Protein AF-A0A964LDT4-F1 (afdb_monomer)

Solvent-accessible surface area (backbone atoms only — not comparable to full-atom values): 5726 Å² total; per-residue (Å²): 134,86,81,80,85,78,90,79,62,62,48,80,59,94,90,45,72,51,59,80,60,85,85,86,68,67,86,90,65,87,80,89,84,86,89,74,87,81,72,79,80,73,53,61,66,59,50,52,50,48,48,60,70,55,41,84,56,64,83,43,58,68,62,48,50,55,51,52,51,52,52,48,53,57,53,54,62,72,64,62,75,80,134

pLDDT: mean 80.22, std 12.05, range [43.06, 94.94]

Sequence (83 aa):
MAQTRTTIKGVVHGRTIELETEPGLPDGQAVSVIVEPVVPKNNEAAFEALKRAAGSWADDPEGLEQYLEETRRQREVNRVIPD

Nearest PDB structures (foldseek):
  6cgv-assembly1_R  TM=2.337E-01  e=8.970E+00  Human adenovirus 5

Mean predicted aligned error: 14.38 Å

Radius of gyration: 27.4 Å; Cα contacts (8 Å, |Δi|>4): 19; chains: 1; bounding box: 68×28×59 Å

Secondary structure (DSSP, 8-state):
---------EEEETTEEEESS---PPTT--------------THHHHHHHHHHHGGGTS-HHHHHHHHHHHHHHHHHTT----

Foldseek 3Di:
DDPDDDDWDFDDDPPDTGTPDDPPDDPPDDDDDDDDDDDPPPCVVVVVVVCVVVCVCVVCVPVVVVVVVVVVVVVVVVPPDDD

Structure (mmCIF, N/CA/C/O backbone):
data_AF-A0A964LDT4-F1
#
_entry.id   AF-A0A964LDT4-F1
#
loop_
_atom_site.group_PDB
_atom_site.id
_atom_site.type_symbol
_atom_site.label_atom_id
_atom_site.label_alt_id
_atom_site.label_comp_id
_atom_site.label_asym_id
_atom_site.label_entity_id
_atom_site.label_seq_id
_atom_site.pdbx_PDB_ins_code
_atom_site.Cartn_x
_atom_site.Cartn_y
_atom_site.Cartn_z
_atom_site.occupancy
_atom_site.B_iso_or_equiv
_atom_site.auth_seq_id
_atom_site.auth_comp_id
_atom_site.auth_asym_id
_atom_site.auth_atom_id
_atom_site.pdbx_PDB_model_num
ATOM 1 N N . MET A 1 1 ? 1.425 20.155 22.505 1.00 43.06 1 MET A N 1
ATOM 2 C CA . MET A 1 1 ? 1.688 18.776 22.046 1.00 43.06 1 MET A CA 1
ATOM 3 C C . MET A 1 1 ? 1.364 18.723 20.561 1.00 43.06 1 MET A C 1
ATOM 5 O O . MET A 1 1 ? 0.206 18.920 20.215 1.00 43.06 1 MET A O 1
ATOM 9 N N . ALA A 1 2 ? 2.359 18.583 19.685 1.00 48.41 2 ALA A N 1
ATOM 10 C CA . ALA A 1 2 ? 2.095 18.398 18.259 1.00 48.41 2 ALA A CA 1
ATOM 11 C C . ALA A 1 2 ? 1.572 16.970 18.052 1.00 48.41 2 ALA A C 1
ATOM 13 O O . ALA A 1 2 ? 2.227 16.021 18.473 1.00 48.41 2 ALA A O 1
ATOM 14 N N . GLN A 1 3 ? 0.386 16.811 17.463 1.00 58.34 3 GLN A N 1
ATOM 15 C CA . GLN A 1 3 ? -0.078 15.493 17.033 1.00 58.34 3 GLN A CA 1
ATOM 16 C C . GLN A 1 3 ? 0.721 15.092 15.793 1.00 58.34 3 GLN A C 1
ATOM 18 O O . GLN A 1 3 ? 0.553 15.680 14.724 1.00 58.34 3 GLN A O 1
ATOM 23 N N . THR A 1 4 ? 1.603 14.109 15.933 1.00 67.75 4 THR A N 1
ATOM 24 C CA . THR A 1 4 ? 2.263 13.458 14.803 1.00 67.75 4 THR A CA 1
ATOM 25 C C . THR A 1 4 ? 1.195 12.713 14.005 1.00 67.75 4 THR A C 1
ATOM 27 O O . THR A 1 4 ? 0.611 11.743 14.484 1.00 67.75 4 THR A O 1
ATOM 30 N N . ARG A 1 5 ? 0.879 13.202 12.803 1.00 76.31 5 ARG A N 1
ATOM 31 C CA . ARG A 1 5 ? -0.014 12.505 11.871 1.00 76.31 5 ARG A CA 1
ATOM 32 C C . ARG A 1 5 ? 0.786 11.427 11.155 1.00 76.31 5 ARG A C 1
ATOM 34 O O . ARG A 1 5 ? 1.618 11.744 10.311 1.00 76.31 5 ARG A O 1
ATOM 41 N N . THR A 1 6 ? 0.508 10.172 11.475 1.00 80.69 6 THR A N 1
ATOM 42 C CA . THR A 1 6 ? 1.052 9.020 10.752 1.00 80.69 6 THR A CA 1
ATOM 43 C C . THR A 1 6 ? -0.033 8.473 9.834 1.00 80.69 6 THR A C 1
ATOM 45 O O . THR A 1 6 ? -1.159 8.255 10.271 1.00 80.69 6 THR A O 1
ATOM 48 N N . THR A 1 7 ? 0.289 8.281 8.554 1.00 87.31 7 THR A N 1
ATOM 49 C CA . THR A 1 7 ? -0.605 7.606 7.601 1.00 87.31 7 THR A CA 1
ATOM 50 C C . THR A 1 7 ? -0.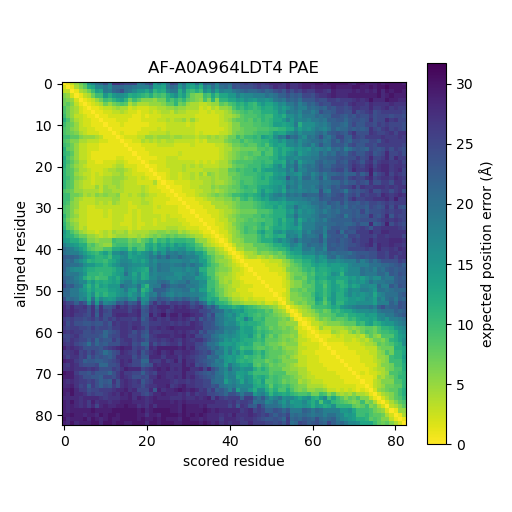154 6.159 7.480 1.00 87.31 7 THR A C 1
ATOM 52 O O . THR A 1 7 ? 0.988 5.909 7.101 1.00 87.31 7 THR A O 1
ATOM 55 N N . ILE A 1 8 ? -1.035 5.221 7.817 1.00 92.50 8 ILE A N 1
ATOM 56 C CA . ILE A 1 8 ? -0.779 3.780 7.749 1.00 92.50 8 ILE A CA 1
ATOM 57 C C . ILE A 1 8 ? -1.801 3.181 6.792 1.00 92.50 8 ILE A C 1
ATOM 59 O O . ILE A 1 8 ? -2.979 3.539 6.831 1.00 92.50 8 ILE A O 1
ATOM 63 N N . LYS A 1 9 ? -1.342 2.296 5.910 1.00 92.44 9 LYS A N 1
ATOM 64 C CA . LYS A 1 9 ? -2.217 1.576 4.990 1.00 92.44 9 LYS A CA 1
ATOM 65 C C . LYS A 1 9 ? -2.823 0.363 5.678 1.00 92.44 9 LYS A C 1
ATOM 67 O O . LYS A 1 9 ? -2.218 -0.229 6.570 1.00 92.44 9 LYS A O 1
ATOM 72 N N . GLY A 1 10 ? -4.013 -0.007 5.238 1.00 93.38 10 GLY A N 1
ATOM 73 C CA . GLY A 1 10 ? -4.689 -1.192 5.725 1.00 93.38 10 GLY A CA 1
ATOM 74 C C . GLY A 1 10 ? -5.834 -1.606 4.819 1.00 93.38 10 GLY A C 1
ATOM 75 O O . GLY A 1 10 ? -6.241 -0.863 3.922 1.00 93.38 10 GLY A O 1
ATOM 76 N N . VAL A 1 11 ? -6.352 -2.800 5.078 1.00 94.75 11 VAL A N 1
ATOM 77 C CA . VAL A 1 11 ? -7.470 -3.397 4.350 1.00 94.75 11 VAL A CA 1
ATOM 78 C C . VAL A 1 11 ? -8.704 -3.407 5.245 1.00 94.75 11 VAL A C 1
ATOM 80 O O . VAL A 1 11 ? -8.652 -3.785 6.414 1.00 94.75 11 VAL A O 1
ATOM 83 N N . VAL A 1 12 ? -9.837 -2.959 4.702 1.00 94.94 12 VAL A N 1
ATOM 84 C CA . VAL A 1 12 ? -11.114 -2.931 5.426 1.00 94.94 12 VAL A CA 1
ATOM 85 C C . VAL A 1 12 ? -11.807 -4.292 5.308 1.00 94.94 12 VAL A C 1
ATOM 87 O O . VAL A 1 12 ? -12.202 -4.704 4.219 1.00 94.94 12 VAL A O 1
ATOM 90 N N . HIS A 1 13 ? -12.036 -4.948 6.444 1.00 94.50 13 HIS A N 1
ATOM 91 C CA . HIS A 1 13 ? -12.808 -6.181 6.594 1.00 94.50 13 HIS A CA 1
ATOM 92 C C . HIS A 1 13 ? -14.102 -5.900 7.368 1.00 94.50 13 HIS A C 1
ATOM 94 O O . HIS A 1 13 ? -14.204 -6.100 8.582 1.00 94.50 13 HIS A O 1
ATOM 100 N N . GLY A 1 14 ? -15.117 -5.396 6.663 1.00 94.19 14 GLY A N 1
ATOM 101 C CA . GLY A 1 14 ? -16.397 -5.019 7.264 1.00 94.19 14 GLY A CA 1
ATOM 102 C C . GLY A 1 14 ? -16.250 -3.856 8.250 1.00 94.19 14 GLY A C 1
ATOM 103 O O . GLY A 1 14 ? -16.269 -2.701 7.841 1.00 94.19 14 GLY A O 1
ATOM 104 N N . ARG A 1 15 ? -16.133 -4.166 9.548 1.00 94.12 15 ARG A N 1
ATOM 105 C CA . ARG A 1 15 ? -15.982 -3.186 10.646 1.00 94.12 15 ARG A CA 1
ATOM 106 C C . ARG A 1 15 ? -14.565 -3.112 11.224 1.00 94.12 15 ARG A C 1
ATOM 108 O O . ARG A 1 15 ? -14.319 -2.283 12.092 1.00 94.12 15 ARG A O 1
ATOM 115 N N . THR A 1 16 ? -13.660 -3.961 10.751 1.00 93.94 16 THR A N 1
ATOM 116 C CA . THR A 1 16 ? -12.268 -4.016 11.208 1.00 93.94 16 THR A CA 1
ATOM 117 C C . THR A 1 16 ? -11.353 -3.514 10.097 1.00 93.94 16 THR A C 1
ATOM 119 O O . THR A 1 16 ? -11.586 -3.827 8.933 1.00 93.94 16 THR A O 1
ATOM 122 N N . ILE A 1 17 ? -10.320 -2.742 10.439 1.00 94.12 17 ILE A N 1
ATOM 123 C CA . ILE A 1 17 ? -9.245 -2.363 9.511 1.00 94.12 17 ILE A CA 1
ATOM 124 C C . ILE A 1 17 ? -7.997 -3.138 9.926 1.00 94.12 17 ILE A C 1
ATOM 126 O O . ILE A 1 17 ? -7.516 -2.966 11.044 1.00 94.12 17 ILE A O 1
ATOM 130 N N . GLU A 1 18 ? -7.491 -3.993 9.044 1.00 94.69 18 GLU A N 1
ATOM 131 C CA . GLU A 1 18 ? -6.219 -4.689 9.234 1.00 94.69 18 GLU A CA 1
ATOM 132 C C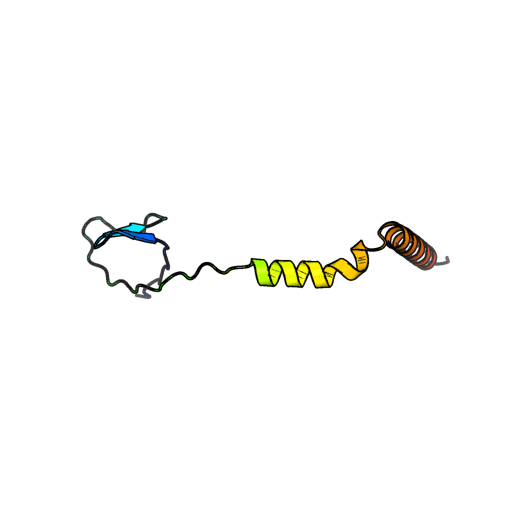 . GLU A 1 18 ? -5.093 -3.800 8.707 1.00 94.69 18 GLU A C 1
ATOM 134 O O . GLU A 1 18 ? -5.068 -3.465 7.524 1.00 94.69 18 GLU A O 1
ATOM 139 N N . LEU A 1 19 ? -4.200 -3.354 9.590 1.00 94.44 19 LEU A N 1
ATOM 140 C CA . LEU A 1 19 ? -3.105 -2.452 9.237 1.00 94.44 19 LEU A CA 1
ATOM 141 C C . LEU A 1 19 ? -1.906 -3.244 8.707 1.00 94.44 19 LEU A C 1
ATOM 143 O O . LEU A 1 19 ? -1.532 -4.262 9.277 1.00 94.44 19 LEU A O 1
ATOM 147 N N . GLU A 1 20 ? -1.250 -2.733 7.665 1.00 93.12 20 GLU A N 1
ATOM 148 C CA . GLU A 1 20 ? -0.020 -3.327 7.112 1.00 93.12 20 GLU A CA 1
ATOM 149 C C . GLU A 1 20 ? 1.176 -3.199 8.071 1.00 93.12 20 GLU A C 1
ATOM 151 O O . GLU A 1 20 ? 2.185 -3.888 7.931 1.00 93.12 20 GLU A O 1
ATOM 156 N N . THR A 1 21 ? 1.112 -2.264 9.019 1.00 92.50 21 THR A N 1
ATOM 157 C CA . THR A 1 21 ? 2.181 -1.990 9.982 1.00 92.50 21 THR A CA 1
ATOM 158 C C . THR A 1 21 ? 1.586 -1.653 11.338 1.00 92.50 21 THR A C 1
ATOM 160 O O . THR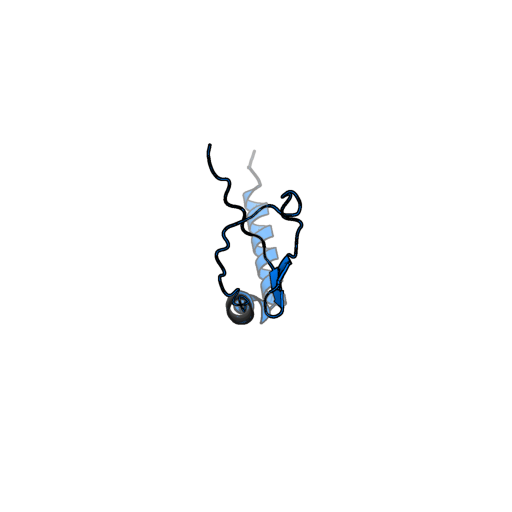 A 1 21 ? 0.537 -1.014 11.432 1.00 92.50 21 THR A O 1
ATOM 163 N N . GLU A 1 22 ? 2.275 -2.073 12.395 1.00 90.38 22 GLU A N 1
ATOM 164 C CA . GLU A 1 22 ? 1.856 -1.825 13.767 1.00 90.38 22 GLU A CA 1
ATOM 165 C C . GLU A 1 22 ? 1.858 -0.312 14.081 1.00 90.38 22 GLU A C 1
ATOM 167 O O . GLU A 1 22 ? 2.861 0.367 13.845 1.00 90.38 22 GLU A O 1
ATOM 172 N N . PRO A 1 23 ? 0.757 0.248 14.616 1.00 90.56 23 PRO A N 1
ATOM 173 C CA . PRO A 1 23 ? 0.624 1.688 14.837 1.00 90.56 23 PRO A CA 1
ATOM 174 C C . PRO A 1 23 ? 1.409 2.204 16.053 1.00 90.56 23 PRO A C 1
ATOM 176 O O . PRO A 1 23 ? 1.453 3.414 16.274 1.00 90.56 23 PRO A O 1
ATOM 179 N N . GLY A 1 24 ? 1.998 1.312 16.860 1.00 90.50 24 GLY A N 1
ATOM 180 C CA . GLY A 1 24 ? 2.726 1.667 18.083 1.00 90.50 24 GLY A CA 1
ATOM 181 C C . GLY A 1 24 ? 1.840 2.268 19.179 1.00 90.50 24 GLY A C 1
ATOM 182 O O . GLY A 1 24 ? 2.341 2.964 20.062 1.00 90.50 24 GLY A O 1
ATOM 183 N N . LEU A 1 25 ? 0.525 2.039 19.109 1.00 89.88 25 LEU A N 1
ATOM 184 C CA . LEU A 1 25 ? -0.440 2.493 20.106 1.00 89.88 25 LEU A CA 1
ATOM 185 C C . LEU A 1 25 ? -0.747 1.365 21.101 1.00 89.88 25 LEU A C 1
ATOM 187 O O . LEU A 1 25 ? -0.865 0.214 20.681 1.00 89.88 25 LEU A O 1
ATOM 191 N N . PRO A 1 26 ? -0.907 1.678 22.398 1.00 91.94 26 PRO A N 1
ATOM 192 C CA . PRO A 1 26 ? -1.405 0.734 23.387 1.00 91.94 26 PRO A CA 1
ATOM 193 C C . PRO A 1 26 ? -2.729 0.092 22.968 1.00 91.94 26 PRO A C 1
ATOM 195 O O . PRO A 1 26 ? -3.610 0.757 22.412 1.00 91.94 26 PRO A O 1
ATOM 198 N N . ASP A 1 27 ? -2.890 -1.185 23.307 1.00 91.19 27 ASP A N 1
ATOM 199 C CA . ASP A 1 27 ? -4.156 -1.885 23.119 1.00 91.19 27 ASP A CA 1
ATOM 200 C C . ASP A 1 27 ? -5.298 -1.189 23.887 1.00 91.19 27 ASP A C 1
ATOM 202 O O . ASP A 1 27 ? -5.112 -0.664 24.989 1.00 91.19 27 ASP A O 1
ATOM 206 N N . GLY A 1 28 ? -6.482 -1.138 23.274 1.00 92.06 28 GLY A N 1
ATOM 207 C CA . GLY A 1 28 ? -7.664 -0.462 23.821 1.00 92.06 28 GLY A CA 1
ATOM 208 C C . GLY A 1 28 ? -7.672 1.073 23.731 1.00 92.06 28 GLY A C 1
ATOM 209 O O . GLY A 1 28 ? -8.654 1.693 24.148 1.00 92.06 28 GLY A O 1
ATOM 210 N N . GLN A 1 29 ? -6.637 1.719 23.180 1.00 92.12 29 GLN A N 1
ATOM 211 C CA . GLN A 1 29 ? -6.643 3.172 22.999 1.00 92.12 29 GLN A CA 1
ATOM 212 C C . GLN A 1 29 ? -7.675 3.606 21.944 1.00 92.12 29 GLN A C 1
ATOM 214 O O . GLN A 1 29 ? -7.593 3.239 20.773 1.00 92.12 29 GLN A O 1
ATOM 219 N N . ALA A 1 30 ? -8.623 4.459 22.341 1.00 92.50 30 ALA A N 1
ATOM 220 C CA . ALA A 1 30 ? -9.566 5.070 21.409 1.00 92.50 30 ALA A CA 1
ATOM 221 C C . ALA A 1 30 ? -8.847 6.039 20.455 1.00 92.50 30 ALA A C 1
ATOM 223 O O . ALA A 1 30 ? -8.074 6.900 20.887 1.00 92.50 30 ALA A O 1
ATOM 224 N N . VAL A 1 31 ? -9.137 5.928 19.157 1.00 89.94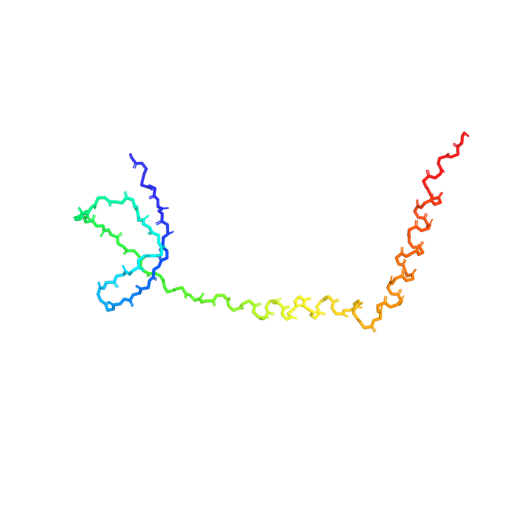 31 VAL A N 1
ATOM 225 C CA . VAL A 1 31 ? -8.552 6.768 18.104 1.00 89.94 31 VAL A CA 1
ATOM 226 C C . VAL A 1 31 ? -9.626 7.313 17.168 1.00 89.94 31 VAL A C 1
ATOM 228 O O . VAL A 1 31 ? -10.676 6.703 16.979 1.00 89.94 31 VAL A O 1
ATOM 231 N N . SER A 1 32 ? -9.343 8.464 16.561 1.00 90.00 32 SER A N 1
ATOM 232 C CA . SER A 1 32 ? -10.098 8.967 15.412 1.00 90.00 32 SER A CA 1
ATOM 233 C C . SER A 1 32 ? -9.388 8.540 14.131 1.00 90.00 32 SER A C 1
ATOM 235 O O . SER A 1 32 ? -8.167 8.673 14.034 1.00 90.00 32 SER A O 1
ATOM 237 N N . VAL A 1 33 ? -10.142 8.031 13.160 1.00 90.00 33 VAL A N 1
ATOM 238 C CA . VAL A 1 33 ? -9.624 7.521 11.884 1.00 90.00 33 VAL A CA 1
ATOM 239 C C . VAL A 1 33 ? -10.222 8.306 10.726 1.00 90.00 33 VAL A C 1
ATOM 241 O O . VAL A 1 33 ? -11.421 8.579 10.701 1.00 90.00 33 VAL A O 1
ATOM 244 N N . ILE A 1 34 ? -9.379 8.639 9.751 1.00 90.81 34 ILE A N 1
ATOM 245 C CA . ILE A 1 34 ? -9.787 9.186 8.456 1.00 90.81 34 ILE A CA 1
ATOM 246 C C . ILE A 1 34 ? -9.523 8.090 7.428 1.00 90.81 34 ILE A C 1
ATOM 248 O O . ILE A 1 34 ? -8.393 7.618 7.313 1.00 90.81 34 ILE A O 1
ATOM 252 N N . VAL A 1 35 ? -10.565 7.660 6.720 1.00 90.94 35 VAL A N 1
ATOM 253 C CA . VAL A 1 35 ? -10.470 6.591 5.721 1.00 90.94 35 VAL A CA 1
ATOM 254 C C . VAL A 1 35 ? -10.482 7.214 4.334 1.00 90.94 35 VAL A C 1
ATOM 256 O O . VAL A 1 35 ? -11.464 7.841 3.942 1.00 90.94 35 VAL A O 1
ATOM 259 N N . GLU A 1 36 ? -9.400 7.009 3.589 1.00 91.19 36 GLU A N 1
ATOM 260 C CA . GLU A 1 36 ? -9.278 7.423 2.193 1.00 91.19 36 GLU A CA 1
ATOM 261 C C . GLU A 1 36 ? -9.129 6.177 1.307 1.00 91.19 36 GLU A C 1
ATOM 263 O O . GLU A 1 36 ? -8.274 5.330 1.584 1.00 91.19 36 GLU A O 1
ATOM 268 N N . PRO A 1 37 ? -9.945 6.017 0.248 1.00 86.44 37 PRO A N 1
ATOM 269 C CA . PRO A 1 37 ? -9.785 4.903 -0.672 1.00 86.44 37 PRO A CA 1
ATOM 270 C C . PRO A 1 37 ? -8.447 5.018 -1.407 1.00 86.44 37 PRO A C 1
ATOM 272 O O . PRO A 1 37 ? -8.185 5.987 -2.122 1.00 86.44 37 PRO A O 1
ATOM 275 N N . VAL A 1 38 ? -7.600 3.999 -1.257 1.00 84.19 38 VAL A N 1
ATOM 276 C CA . VAL A 1 38 ? -6.332 3.914 -1.982 1.00 84.19 38 VAL A CA 1
ATOM 277 C C . VAL A 1 38 ? -6.626 3.421 -3.392 1.00 84.19 38 VAL A C 1
ATOM 279 O O . VAL A 1 38 ? -6.795 2.227 -3.629 1.00 84.19 38 VAL A O 1
ATOM 282 N N . VAL A 1 39 ? -6.693 4.346 -4.347 1.00 80.69 39 VAL A N 1
ATOM 283 C CA . VAL A 1 39 ? -6.731 3.982 -5.765 1.00 80.69 39 VAL A CA 1
ATOM 284 C C . VAL A 1 39 ? -5.333 3.484 -6.139 1.00 80.69 39 VAL A C 1
ATOM 286 O O . VAL A 1 39 ? -4.371 4.248 -5.992 1.00 80.69 39 VAL A O 1
ATOM 289 N N . PRO A 1 40 ? -5.170 2.227 -6.595 1.00 73.12 40 PRO A N 1
ATOM 290 C CA . PRO A 1 40 ? -3.883 1.777 -7.096 1.00 73.12 40 PRO A CA 1
ATOM 291 C C . PRO A 1 40 ? -3.476 2.718 -8.227 1.00 73.12 40 PRO A C 1
ATOM 293 O O . PRO A 1 40 ? -4.212 2.897 -9.199 1.00 73.12 40 PRO A O 1
ATOM 296 N N . LYS A 1 41 ? -2.318 3.369 -8.082 1.00 74.38 41 LYS A N 1
ATOM 297 C CA . LYS A 1 41 ? -1.756 4.167 -9.169 1.00 74.38 41 LYS A CA 1
ATOM 298 C C . LYS A 1 41 ? -1.427 3.195 -10.291 1.00 74.38 41 LYS A C 1
ATOM 300 O O . LYS A 1 41 ? -0.430 2.479 -10.202 1.00 74.38 41 LYS A O 1
ATOM 305 N N . ASN A 1 42 ? -2.288 3.129 -11.306 1.00 71.31 42 ASN A N 1
ATOM 306 C CA . ASN A 1 42 ? -1.981 2.346 -12.487 1.00 71.31 42 ASN A CA 1
ATOM 307 C C . ASN A 1 42 ? -0.869 3.068 -13.255 1.00 71.31 42 ASN A C 1
ATOM 309 O O . ASN A 1 42 ? -1.111 3.968 -14.060 1.00 71.31 42 ASN A O 1
ATOM 313 N N . ASN A 1 43 ? 0.366 2.688 -12.947 1.00 79.31 43 ASN A N 1
ATOM 314 C CA . ASN A 1 43 ? 1.553 3.240 -13.576 1.00 79.31 43 ASN A CA 1
ATOM 315 C C . ASN A 1 43 ? 1.775 2.674 -14.984 1.00 79.31 43 ASN A C 1
ATOM 317 O O . ASN A 1 43 ? 2.708 3.125 -15.639 1.00 79.31 43 ASN A O 1
ATOM 321 N N . GLU A 1 44 ? 0.948 1.742 -15.479 1.00 77.94 44 GLU A N 1
ATOM 322 C CA . GLU A 1 44 ? 1.079 1.213 -16.843 1.00 77.94 44 GLU A CA 1
ATOM 323 C C . GLU A 1 44 ? 1.037 2.331 -17.878 1.00 77.94 44 GLU A C 1
ATOM 325 O O . GLU A 1 44 ? 1.910 2.398 -18.730 1.00 77.94 44 GLU A O 1
ATOM 330 N N . ALA A 1 45 ? 0.094 3.270 -17.772 1.00 76.31 45 ALA A N 1
ATOM 331 C CA . ALA A 1 45 ? -0.006 4.369 -18.732 1.00 76.31 45 ALA A CA 1
ATOM 332 C C . ALA A 1 45 ? 1.243 5.272 -18.726 1.00 76.31 45 ALA A C 1
ATOM 334 O O . ALA A 1 45 ? 1.715 5.691 -19.783 1.00 76.31 45 ALA A O 1
ATOM 335 N N . ALA A 1 46 ? 1.811 5.541 -17.546 1.00 78.81 46 ALA A N 1
ATOM 336 C CA . ALA A 1 46 ? 3.044 6.315 -17.409 1.00 78.81 46 ALA A CA 1
ATOM 337 C C . ALA A 1 46 ? 4.268 5.537 -17.921 1.00 78.81 46 ALA A C 1
ATOM 339 O O . ALA A 1 46 ? 5.152 6.108 -18.556 1.00 78.81 46 ALA A O 1
ATOM 340 N N . PHE A 1 47 ? 4.304 4.227 -17.682 1.00 78.69 47 PHE A N 1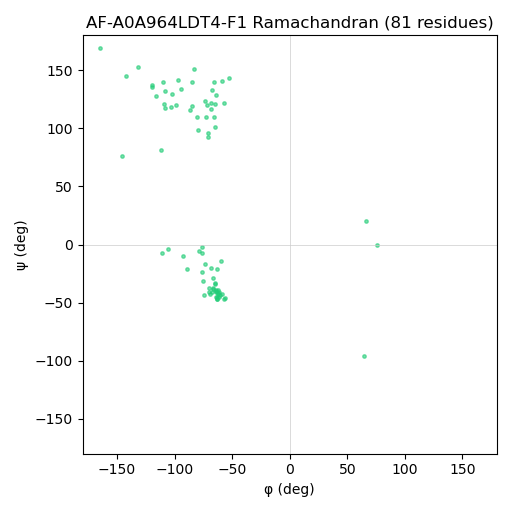
ATOM 341 C CA . PHE A 1 47 ? 5.371 3.344 -18.131 1.00 78.69 47 PHE A CA 1
ATOM 342 C C . PHE A 1 47 ? 5.347 3.150 -19.651 1.00 78.69 47 PHE A C 1
ATOM 344 O O . PHE A 1 47 ? 6.389 3.220 -20.293 1.00 78.69 47 PHE A O 1
ATOM 351 N N . GLU A 1 48 ? 4.168 3.002 -20.251 1.00 78.50 48 GLU A N 1
ATOM 352 C CA . GLU A 1 48 ? 3.996 2.948 -21.704 1.00 78.50 48 GLU A CA 1
ATOM 353 C C . GLU A 1 48 ? 4.334 4.286 -22.371 1.00 78.50 48 GLU A C 1
ATOM 355 O O . GLU A 1 48 ? 4.970 4.307 -23.425 1.00 78.50 48 GLU A O 1
ATOM 360 N N . ALA A 1 49 ? 3.992 5.416 -21.745 1.00 80.12 49 ALA A N 1
ATOM 361 C CA . ALA A 1 49 ? 4.429 6.729 -22.217 1.00 80.12 49 ALA A CA 1
ATOM 362 C C . ALA A 1 49 ? 5.961 6.868 -22.178 1.00 80.12 49 ALA A C 1
ATOM 364 O O . ALA A 1 49 ? 6.556 7.345 -23.145 1.00 80.12 49 ALA A O 1
ATOM 365 N N . LEU A 1 50 ? 6.605 6.394 -21.105 1.00 79.19 50 LEU A N 1
ATOM 366 C CA . LEU A 1 50 ? 8.063 6.359 -20.990 1.00 79.19 50 LEU A CA 1
ATOM 367 C C . LEU A 1 50 ? 8.697 5.454 -22.055 1.00 79.19 50 LEU A C 1
ATOM 369 O O . LEU A 1 50 ? 9.655 5.869 -22.698 1.00 79.19 50 LEU A O 1
ATOM 373 N N . LYS A 1 51 ? 8.151 4.254 -22.289 1.00 76.44 51 LYS A N 1
ATOM 374 C CA . LYS A 1 51 ? 8.624 3.349 -23.348 1.00 76.44 51 LYS A CA 1
ATOM 375 C C . LYS A 1 51 ? 8.503 3.972 -24.732 1.00 76.44 51 LYS A C 1
ATOM 377 O O . LYS A 1 51 ? 9.445 3.881 -25.506 1.00 76.44 51 LYS A O 1
ATOM 382 N N . ARG A 1 52 ? 7.384 4.636 -25.043 1.00 74.38 52 ARG A N 1
ATOM 383 C CA . ARG A 1 52 ? 7.216 5.354 -26.319 1.00 74.38 52 ARG A CA 1
ATOM 384 C C . ARG A 1 52 ? 8.224 6.488 -26.473 1.00 74.38 52 ARG A C 1
ATOM 386 O O . ARG A 1 52 ? 8.780 6.650 -27.550 1.00 74.38 52 ARG A O 1
ATOM 393 N N . ALA A 1 53 ? 8.478 7.244 -25.406 1.00 74.94 53 ALA A N 1
ATOM 394 C CA . ALA A 1 53 ? 9.476 8.311 -25.422 1.00 74.94 53 ALA A CA 1
ATOM 395 C C . ALA A 1 53 ? 10.908 7.765 -25.579 1.00 74.94 53 ALA A C 1
ATOM 397 O O . ALA A 1 53 ? 11.711 8.347 -26.302 1.00 74.94 53 ALA A O 1
ATOM 398 N N . ALA A 1 54 ? 11.217 6.631 -24.945 1.00 72.56 54 ALA A N 1
ATOM 399 C CA . ALA A 1 54 ? 12.512 5.958 -25.043 1.00 72.56 54 ALA A CA 1
ATOM 400 C C . ALA A 1 54 ? 12.704 5.186 -26.366 1.00 72.56 54 ALA A C 1
ATOM 402 O O . ALA A 1 54 ? 13.836 4.964 -26.789 1.00 72.56 54 ALA A O 1
ATOM 403 N N . GLY A 1 55 ? 11.611 4.796 -27.031 1.00 65.69 55 GLY A N 1
ATOM 404 C CA . GLY A 1 55 ? 11.605 3.963 -28.237 1.00 65.69 55 GLY A CA 1
ATOM 405 C C . GLY A 1 55 ? 12.292 4.584 -29.453 1.00 65.69 55 GLY A C 1
ATOM 406 O O . GLY A 1 55 ? 12.785 3.846 -30.294 1.00 65.69 55 GLY A O 1
ATOM 407 N N . SER A 1 56 ? 12.453 5.912 -29.500 1.00 61.09 56 SER A N 1
ATOM 408 C CA . SER A 1 56 ? 13.175 6.589 -30.591 1.00 61.09 56 SER A CA 1
ATOM 409 C C . SER A 1 56 ? 14.639 6.137 -30.742 1.00 61.09 56 SER A C 1
ATOM 411 O O . SER A 1 56 ? 15.268 6.487 -31.735 1.00 61.09 56 SER A O 1
ATOM 413 N N . TRP A 1 57 ? 15.199 5.437 -29.750 1.00 59.16 57 TRP A N 1
ATOM 414 C CA . TRP A 1 57 ? 16.574 4.925 -29.743 1.00 59.16 57 TRP A CA 1
ATOM 415 C C . TRP A 1 57 ? 16.628 3.388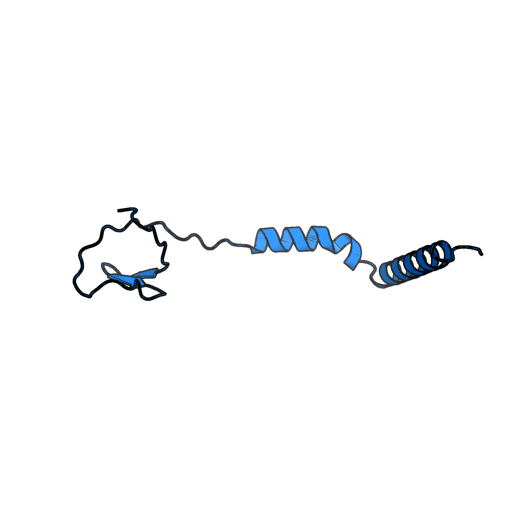 -29.831 1.00 59.16 57 TRP A C 1
ATOM 417 O O . TRP A 1 57 ? 17.708 2.821 -29.955 1.00 59.16 57 TRP A O 1
ATOM 427 N N . ALA A 1 58 ? 15.479 2.708 -29.743 1.00 64.00 58 ALA A N 1
ATOM 428 C CA . ALA A 1 58 ? 15.393 1.247 -29.746 1.00 64.00 58 ALA A CA 1
ATOM 429 C C . ALA A 1 58 ? 15.261 0.653 -31.158 1.00 64.00 58 ALA A C 1
ATOM 431 O O . ALA A 1 58 ? 15.581 -0.518 -31.348 1.00 64.00 58 ALA A O 1
ATOM 432 N N . ASP A 1 59 ? 14.808 1.451 -32.128 1.00 70.31 59 ASP A N 1
ATOM 433 C CA . ASP A 1 59 ? 14.599 1.011 -33.513 1.00 70.31 59 ASP A CA 1
ATOM 434 C C . ASP A 1 59 ? 15.917 0.814 -34.292 1.00 70.31 59 ASP A C 1
ATOM 436 O O . ASP A 1 59 ? 15.923 0.137 -35.318 1.00 70.31 59 ASP A O 1
ATOM 440 N N . ASP A 1 60 ? 17.032 1.371 -33.799 1.00 73.12 60 ASP A N 1
ATOM 441 C CA . ASP A 1 60 ? 18.371 1.228 -34.387 1.00 73.12 60 ASP A CA 1
ATOM 442 C C . ASP A 1 60 ? 19.475 1.184 -33.305 1.00 73.12 60 ASP A C 1
ATOM 444 O O . ASP A 1 60 ? 20.175 2.173 -33.055 1.00 73.12 60 ASP A O 1
ATOM 448 N N . PRO A 1 61 ? 19.633 0.042 -32.613 1.00 73.62 61 PRO A N 1
ATOM 449 C CA . PRO A 1 61 ? 20.654 -0.109 -31.579 1.00 73.62 61 PRO A CA 1
ATOM 450 C C . PRO A 1 61 ? 22.084 -0.066 -32.143 1.00 73.62 61 PRO A C 1
ATOM 452 O O . PRO A 1 61 ? 23.000 0.363 -31.442 1.00 73.62 61 PRO A O 1
ATOM 455 N N . GLU A 1 62 ? 22.291 -0.475 -33.399 1.00 78.88 62 GLU A N 1
ATOM 456 C CA . GLU A 1 62 ? 23.612 -0.469 -34.041 1.00 78.88 62 GLU A CA 1
ATOM 457 C C . GLU A 1 62 ? 24.048 0.949 -34.428 1.00 78.88 62 GLU A C 1
ATOM 459 O O . GLU A 1 62 ? 25.190 1.337 -34.165 1.00 78.88 62 GLU A O 1
ATOM 464 N N . GLY A 1 63 ? 23.143 1.755 -34.990 1.00 81.06 63 GLY A N 1
ATOM 465 C CA . GLY A 1 63 ? 23.401 3.165 -35.279 1.00 81.06 63 GLY A CA 1
ATOM 466 C 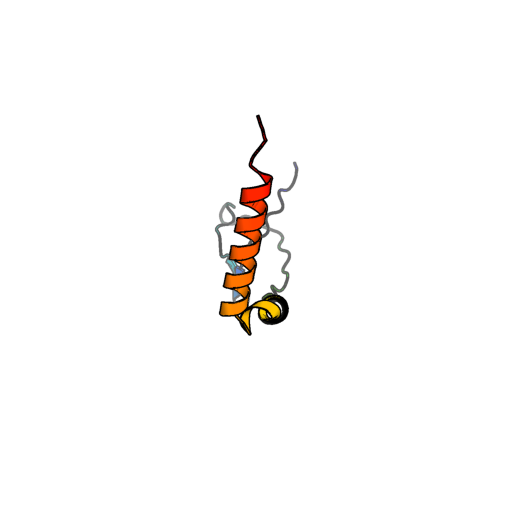C . GLY A 1 63 ? 23.626 3.990 -34.012 1.00 81.06 63 GLY A C 1
ATOM 467 O O . GLY A 1 63 ? 24.471 4.891 -33.997 1.00 81.06 63 GLY A O 1
ATOM 468 N N . LEU A 1 64 ? 22.941 3.644 -32.916 1.00 78.31 64 LEU A N 1
ATOM 469 C CA . LEU A 1 64 ? 23.168 4.268 -31.616 1.00 78.31 64 LEU A CA 1
ATOM 470 C C . LEU A 1 64 ? 24.590 4.018 -31.090 1.00 78.31 64 LEU A C 1
ATOM 472 O O . LEU A 1 64 ? 25.248 4.964 -30.650 1.00 78.31 64 LEU A O 1
ATOM 476 N N . GLU A 1 65 ? 25.075 2.776 -31.135 1.00 82.00 65 GLU A N 1
ATOM 477 C CA . GLU A 1 65 ? 26.430 2.444 -30.674 1.00 82.00 65 GLU A CA 1
ATOM 478 C C . GLU A 1 65 ? 27.487 3.201 -31.493 1.00 82.00 65 GLU A C 1
ATOM 480 O O . GLU A 1 65 ? 28.360 3.854 -30.920 1.00 82.00 65 GLU A O 1
ATOM 485 N N . GLN A 1 66 ? 27.344 3.236 -32.823 1.00 85.06 66 GLN A N 1
ATOM 486 C CA . GLN A 1 66 ? 28.245 3.992 -33.703 1.00 85.06 66 GLN A CA 1
ATOM 487 C C . GLN A 1 66 ? 28.271 5.492 -33.366 1.00 85.06 66 GLN A C 1
ATOM 489 O O . GLN A 1 66 ? 29.340 6.107 -33.306 1.00 85.06 66 GLN A O 1
ATOM 494 N N . TYR A 1 67 ? 27.106 6.092 -33.101 1.00 83.44 67 TYR A N 1
ATOM 495 C CA . TYR A 1 67 ? 27.007 7.496 -32.700 1.00 83.44 67 TYR A CA 1
ATOM 496 C C . TYR A 1 67 ? 27.684 7.764 -31.344 1.00 83.44 67 TYR A C 1
ATOM 498 O O . TYR A 1 67 ? 28.377 8.775 -31.170 1.00 83.44 67 TYR A O 1
ATOM 506 N N . LEU A 1 68 ? 27.516 6.859 -30.375 1.00 87.75 68 LEU A N 1
ATOM 507 C CA . LEU A 1 68 ? 28.138 6.967 -29.054 1.00 87.75 68 LEU A CA 1
ATOM 508 C C . LEU A 1 68 ? 29.663 6.817 -29.121 1.00 87.75 68 LEU A C 1
ATOM 510 O O . LEU A 1 68 ? 30.371 7.574 -28.452 1.00 87.75 68 LEU A O 1
ATOM 514 N N . GLU A 1 69 ? 30.178 5.896 -29.935 1.00 88.44 69 GLU A N 1
ATOM 515 C CA . GLU A 1 69 ? 31.616 5.722 -30.167 1.00 88.44 69 GLU A CA 1
ATOM 516 C C . GLU A 1 69 ? 32.247 6.950 -30.830 1.00 88.44 69 GLU A C 1
ATOM 518 O O . GLU A 1 69 ? 33.276 7.446 -30.361 1.00 88.44 69 GLU A O 1
ATOM 523 N N . GLU A 1 70 ? 31.608 7.501 -31.861 1.00 84.44 70 GLU A N 1
ATOM 524 C CA . GLU A 1 70 ? 32.092 8.710 -32.530 1.00 84.44 70 GLU A CA 1
ATOM 525 C C . GLU A 1 70 ? 32.083 9.918 -31.580 1.00 84.44 70 GLU A C 1
ATOM 527 O O . GLU A 1 70 ? 33.051 10.678 -31.500 1.00 84.44 70 GLU A O 1
ATOM 532 N N . THR A 1 71 ? 31.045 10.041 -30.748 1.00 83.31 71 THR A N 1
ATOM 533 C CA . THR A 1 71 ? 30.973 11.087 -29.718 1.00 83.31 71 THR A CA 1
ATOM 534 C C . THR A 1 71 ? 32.077 10.934 -28.664 1.00 83.31 71 THR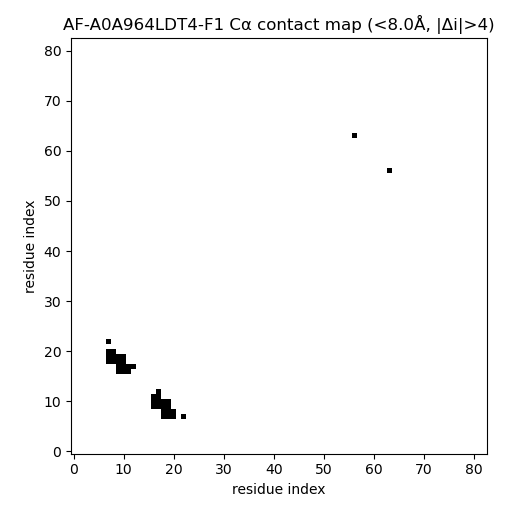 A C 1
ATOM 536 O O . THR A 1 71 ? 32.651 11.932 -28.215 1.00 83.31 71 THR A O 1
ATOM 539 N N . ARG A 1 72 ? 32.401 9.699 -28.247 1.00 84.88 72 ARG A N 1
ATOM 540 C CA . ARG A 1 72 ? 33.513 9.422 -27.318 1.00 84.88 72 ARG A CA 1
ATOM 541 C C . ARG A 1 72 ? 34.852 9.822 -27.933 1.00 84.88 72 ARG A C 1
ATOM 543 O O . ARG A 1 72 ? 35.601 10.551 -27.283 1.00 84.88 72 ARG A O 1
ATOM 550 N N . ARG A 1 73 ? 35.106 9.439 -29.188 1.00 82.38 73 ARG A N 1
ATOM 551 C CA . ARG A 1 73 ? 36.327 9.790 -29.932 1.00 82.38 73 ARG A CA 1
ATOM 552 C C . ARG A 1 73 ? 36.522 11.306 -30.011 1.00 82.38 73 ARG A C 1
ATOM 554 O O . ARG A 1 73 ? 37.593 11.810 -29.690 1.00 82.38 73 ARG A O 1
ATOM 561 N N . GLN A 1 74 ? 35.476 12.055 -30.354 1.00 75.81 74 GLN A N 1
ATOM 562 C CA . GLN A 1 74 ? 35.551 13.519 -30.441 1.00 75.81 74 GLN A CA 1
ATOM 563 C C . GLN A 1 74 ? 35.826 14.196 -29.089 1.00 75.81 74 GLN A C 1
ATOM 565 O O . GLN A 1 74 ? 36.493 15.232 -29.027 1.00 75.81 74 GLN A O 1
ATOM 570 N N . ARG A 1 75 ? 35.333 13.622 -27.985 1.00 75.88 75 ARG A N 1
ATOM 571 C CA . ARG A 1 75 ? 35.601 14.130 -26.629 1.00 75.88 75 ARG A CA 1
ATOM 572 C C . ARG A 1 75 ? 37.007 13.794 -26.140 1.00 75.88 75 ARG A C 1
ATOM 574 O O . ARG A 1 75 ? 37.571 14.576 -25.384 1.00 75.88 75 ARG A O 1
ATOM 581 N N . GLU A 1 76 ? 37.571 12.673 -26.570 1.00 70.31 76 GLU A N 1
ATOM 582 C CA . GLU A 1 76 ? 38.952 12.288 -26.269 1.00 70.31 76 GLU A CA 1
ATOM 583 C C . GLU A 1 76 ? 39.959 13.200 -26.984 1.00 70.31 76 GLU A C 1
ATOM 585 O O . GLU A 1 76 ? 40.881 13.709 -26.350 1.00 70.31 76 GLU A O 1
ATOM 590 N N . VAL A 1 77 ? 39.708 13.525 -28.257 1.00 61.62 77 VAL A N 1
ATOM 591 C CA . VAL A 1 77 ? 40.534 14.459 -29.046 1.00 61.62 77 VAL A CA 1
ATOM 592 C C . VAL A 1 77 ? 40.559 15.866 -28.434 1.00 61.62 77 VAL A C 1
ATOM 594 O O . VAL A 1 77 ? 41.616 16.481 -28.351 1.00 61.62 77 VAL A O 1
ATOM 597 N N . ASN A 1 78 ? 39.423 16.362 -27.934 1.00 58.31 78 ASN A N 1
ATOM 598 C CA . ASN A 1 78 ? 39.337 17.687 -27.300 1.00 58.31 78 ASN A CA 1
ATOM 599 C C . ASN A 1 78 ? 39.862 17.731 -25.852 1.00 58.31 78 ASN A C 1
ATOM 601 O O . ASN A 1 78 ? 39.908 18.802 -25.249 1.00 58.31 78 ASN A O 1
ATOM 605 N N . ARG A 1 79 ? 40.228 16.582 -25.269 1.00 61.47 79 ARG A N 1
ATOM 606 C CA . ARG A 1 79 ? 40.811 16.503 -23.920 1.00 61.47 79 ARG A CA 1
ATOM 607 C C . ARG A 1 79 ? 42.340 16.546 -23.938 1.00 61.47 79 ARG A C 1
ATOM 609 O O . ARG A 1 79 ? 42.945 16.687 -22.877 1.00 61.47 79 ARG A O 1
ATOM 616 N N . VAL A 1 80 ? 42.957 16.451 -25.117 1.00 60.38 80 VAL A N 1
ATOM 617 C CA . VAL A 1 80 ? 44.390 16.692 -25.297 1.00 60.38 80 VAL A CA 1
ATOM 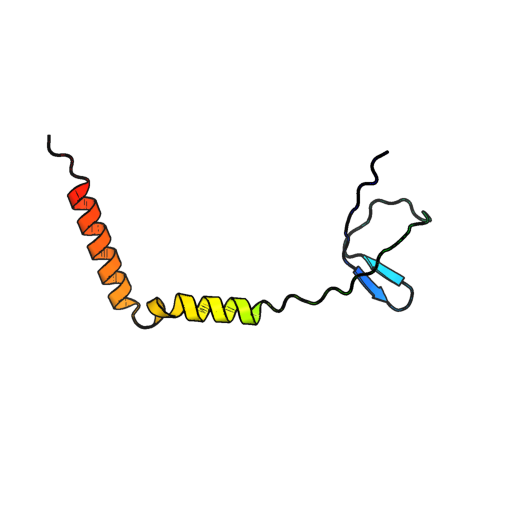618 C C . VAL A 1 80 ? 44.626 18.192 -25.139 1.00 60.38 80 VAL A C 1
ATOM 620 O O . VAL A 1 80 ? 44.414 18.968 -26.066 1.00 60.38 80 VAL A O 1
ATOM 623 N N . ILE A 1 81 ? 45.009 18.610 -23.932 1.00 62.91 81 ILE A N 1
ATOM 624 C CA . ILE A 1 81 ? 45.566 19.943 -23.698 1.00 62.91 81 ILE A CA 1
ATOM 625 C C . ILE A 1 81 ? 46.938 19.944 -24.393 1.00 62.91 81 ILE A C 1
ATOM 627 O O . ILE A 1 81 ? 47.767 19.113 -24.020 1.00 62.91 81 ILE A O 1
ATOM 631 N N . PRO A 1 82 ? 47.175 20.780 -25.419 1.00 64.19 82 PRO A N 1
ATOM 632 C CA . PRO A 1 82 ? 48.507 20.916 -26.002 1.00 64.19 82 PRO A CA 1
ATOM 633 C C . PRO A 1 82 ? 49.457 21.534 -24.963 1.00 64.19 82 PRO A C 1
ATOM 635 O O . PRO A 1 82 ? 49.029 22.440 -24.244 1.00 64.19 82 PRO A O 1
ATOM 638 N N . ASP A 1 83 ? 50.699 21.040 -24.894 1.00 63.38 83 ASP A N 1
ATOM 639 C CA . ASP A 1 83 ? 51.770 21.563 -24.022 1.00 63.38 83 ASP A CA 1
ATOM 640 C C . ASP A 1 83 ? 52.064 23.060 -24.247 1.00 63.38 83 ASP A C 1
ATOM 642 O O . ASP A 1 83 ? 52.065 23.506 -25.422 1.00 63.38 83 ASP A O 1
#